Protein AF-A0AAQ3VI31-F1 (afdb_monomer)

Mean predicted aligned error: 3.66 Å

pLDDT: mean 90.9, std 8.27, range [51.25, 98.06]

Nearest PDB structures (foldseek):
  6e0l-assembly1_A  TM=9.334E-01  e=2.983E-07  Rhodothermus marinus SG0.5JP17-172
  7x4q-assembly2_B  TM=8.753E-01  e=5.182E-04  Legionella pneumophila
  7x4t-assembly2_B  TM=8.649E-01  e=5.455E-04  Legionella pneumophila
  6e0n-assembly1_A  TM=7.975E-01  e=2.942E-04  Elizabethkingia meningoseptica ATCC 13253 = NBRC 12535
  7x4p-assembly1_A  TM=8.378E-01  e=2.688E-03  Enterococcus faecalis

Structure (mmCIF, N/CA/C/O backbone):
data_AF-A0AAQ3VI31-F1
#
_entry.id   AF-A0AAQ3VI31-F1
#
loop_
_atom_site.group_PDB
_atom_site.id
_atom_site.type_symbol
_atom_site.label_atom_id
_atom_site.label_alt_id
_atom_site.label_comp_id
_atom_site.label_asym_id
_atom_site.label_entity_id
_atom_site.label_seq_id
_atom_site.pdbx_PDB_ins_code
_atom_site.Cartn_x
_atom_site.Cartn_y
_atom_site.Cartn_z
_atom_site.occupancy
_atom_site.B_iso_or_equiv
_atom_site.auth_seq_id
_atom_site.auth_comp_id
_atom_site.auth_asym_id
_atom_site.auth_atom_id
_atom_site.pdbx_PDB_model_num
ATOM 1 N N . MET A 1 1 ? 9.299 8.873 -5.532 1.00 85.38 1 MET A N 1
ATOM 2 C CA . MET A 1 1 ? 8.118 8.386 -6.288 1.00 85.38 1 MET A CA 1
ATOM 3 C C . MET A 1 1 ? 8.397 8.137 -7.777 1.00 85.38 1 MET A C 1
ATOM 5 O O . MET A 1 1 ? 8.296 6.993 -8.199 1.00 85.38 1 MET A O 1
ATOM 9 N N . THR A 1 2 ? 8.785 9.143 -8.576 1.00 90.62 2 THR A N 1
ATOM 10 C CA . THR A 1 2 ? 8.951 9.016 -10.047 1.00 90.62 2 THR A CA 1
ATOM 11 C C . THR A 1 2 ? 9.927 7.921 -10.485 1.00 90.62 2 THR A C 1
ATOM 13 O O . THR A 1 2 ? 9.559 7.080 -11.297 1.00 90.62 2 THR A O 1
ATOM 16 N N . ARG A 1 3 ? 11.126 7.861 -9.888 1.00 92.31 3 ARG A N 1
ATOM 17 C CA . ARG A 1 3 ? 12.143 6.850 -10.229 1.00 92.31 3 ARG A CA 1
ATOM 18 C C . ARG A 1 3 ? 11.641 5.414 -10.040 1.00 92.31 3 ARG A C 1
ATOM 20 O O . ARG A 1 3 ? 11.790 4.587 -10.930 1.00 92.31 3 ARG A O 1
ATOM 27 N N . LYS A 1 4 ? 11.014 5.114 -8.896 1.00 93.00 4 LYS A N 1
ATOM 28 C CA . LYS A 1 4 ? 10.473 3.770 -8.632 1.00 93.00 4 LYS A CA 1
ATOM 29 C C . LYS A 1 4 ? 9.279 3.452 -9.528 1.00 93.00 4 LYS A C 1
ATOM 31 O O . LYS A 1 4 ? 9.144 2.329 -9.989 1.00 93.00 4 LYS A O 1
ATOM 36 N N . HIS A 1 5 ? 8.446 4.443 -9.830 1.00 95.88 5 HIS A N 1
ATOM 37 C CA . HIS A 1 5 ? 7.361 4.262 -10.784 1.00 95.88 5 HIS A CA 1
ATOM 38 C C . HIS A 1 5 ? 7.879 3.843 -12.168 1.00 95.88 5 HIS A C 1
ATOM 40 O O . HIS A 1 5 ? 7.377 2.866 -12.703 1.00 95.88 5 HIS A O 1
ATOM 46 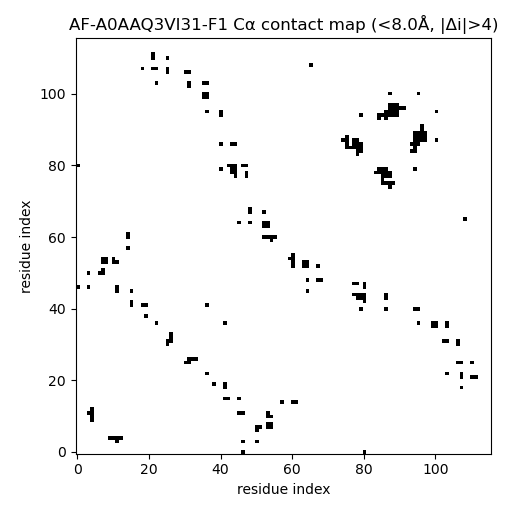N N . GLN A 1 6 ? 8.936 4.475 -12.681 1.00 95.88 6 GLN A N 1
ATOM 47 C CA . GLN A 1 6 ? 9.587 4.046 -13.927 1.00 95.88 6 GLN A CA 1
ATOM 48 C C . GLN A 1 6 ? 10.189 2.638 -13.809 1.00 95.88 6 GLN A C 1
ATOM 50 O O . GLN A 1 6 ? 9.969 1.802 -14.677 1.00 95.88 6 GLN A O 1
ATOM 55 N N . ALA A 1 7 ? 10.887 2.345 -12.706 1.00 96.06 7 ALA A N 1
ATOM 56 C CA . ALA A 1 7 ? 11.489 1.028 -12.476 1.00 96.06 7 ALA A CA 1
ATOM 57 C C . ALA A 1 7 ? 10.452 -0.107 -12.407 1.00 96.06 7 ALA A C 1
ATOM 59 O O . ALA A 1 7 ? 10.737 -1.229 -12.799 1.00 96.06 7 ALA A O 1
ATOM 60 N N . THR A 1 8 ? 9.241 0.196 -11.938 1.00 96.00 8 THR A N 1
ATOM 61 C CA . THR A 1 8 ? 8.105 -0.739 -11.898 1.00 96.00 8 THR A CA 1
ATOM 62 C C . THR A 1 8 ? 7.320 -0.767 -13.204 1.00 96.00 8 THR A C 1
ATOM 64 O O . THR A 1 8 ? 6.149 -1.102 -13.149 1.00 96.00 8 THR A O 1
ATOM 67 N N . ALA A 1 9 ? 7.888 -0.354 -14.346 1.00 96.50 9 ALA A N 1
ATOM 68 C CA . ALA A 1 9 ? 7.175 -0.239 -15.627 1.00 96.50 9 ALA A CA 1
ATOM 69 C C . ALA A 1 9 ? 5.812 0.472 -15.488 1.00 96.50 9 ALA A C 1
ATOM 71 O O . ALA A 1 9 ? 4.798 0.044 -16.027 1.00 96.50 9 ALA A O 1
ATOM 72 N N . GLU A 1 10 ? 5.796 1.533 -14.680 1.00 97.06 10 GLU A N 1
ATOM 73 C CA . GLU A 1 10 ? 4.639 2.380 -14.386 1.00 97.06 10 GLU A CA 1
ATOM 74 C C . GLU A 1 10 ? 3.502 1.725 -13.573 1.00 97.06 10 GLU A C 1
ATOM 76 O O . GLU A 1 10 ? 2.457 2.334 -13.348 1.00 97.06 10 GLU A O 1
ATOM 81 N N . TRP A 1 11 ? 3.717 0.552 -12.977 1.00 98.06 11 TRP A N 1
ATOM 82 C CA . TRP A 1 11 ? 2.695 -0.139 -12.177 1.00 98.06 11 TRP A CA 1
ATOM 83 C C . TRP A 1 11 ? 2.486 0.443 -10.765 1.00 98.06 11 TRP A C 1
ATOM 85 O O . TRP A 1 11 ? 1.403 0.297 -10.188 1.00 98.06 11 TRP A O 1
ATOM 95 N N . LEU A 1 12 ? 3.471 1.156 -10.195 1.00 96.69 12 LEU A N 1
ATOM 96 C CA . LEU A 1 12 ? 3.379 1.665 -8.814 1.00 96.69 12 LEU A CA 1
ATOM 97 C C . LEU A 1 12 ? 2.202 2.632 -8.578 1.00 96.69 12 LEU A C 1
ATOM 99 O O . LEU A 1 12 ? 1.442 2.453 -7.629 1.00 96.69 12 LEU A O 1
ATOM 103 N N . LYS A 1 13 ? 2.032 3.676 -9.404 1.00 96.50 13 LYS A N 1
ATOM 104 C CA . LYS A 1 13 ? 0.978 4.689 -9.178 1.00 96.50 13 LYS A CA 1
ATOM 105 C C . LYS A 1 13 ? -0.441 4.118 -9.338 1.00 96.50 13 LYS A C 1
ATOM 107 O O . LYS A 1 13 ? -1.269 4.416 -8.474 1.00 96.50 13 LYS A O 1
ATOM 112 N N . PRO A 1 14 ? -0.749 3.302 -10.367 1.00 97.81 14 PRO A N 1
ATOM 113 C CA . PRO A 1 14 ? -2.026 2.596 -10.439 1.00 97.81 14 PRO A CA 1
ATOM 114 C C . PRO A 1 14 ? -2.284 1.718 -9.211 1.00 97.81 14 PRO A C 1
ATOM 116 O O . PRO A 1 14 ? -3.366 1.775 -8.633 1.00 97.81 14 PRO A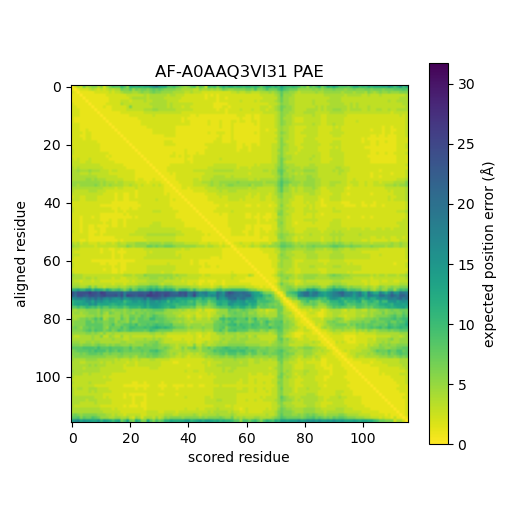 O 1
ATOM 119 N N . THR A 1 15 ? -1.270 0.994 -8.734 1.00 97.44 15 THR A N 1
ATOM 120 C CA . THR A 1 15 ? -1.388 0.163 -7.524 1.00 97.44 15 THR A CA 1
ATOM 121 C C . THR A 1 15 ? -1.708 1.015 -6.294 1.00 97.44 15 THR A C 1
ATOM 123 O O . THR A 1 15 ? -2.678 0.752 -5.587 1.00 97.44 15 THR A O 1
ATOM 126 N N . VAL A 1 16 ? -0.997 2.128 -6.091 1.00 97.00 16 VAL A N 1
ATOM 127 C CA . VAL A 1 16 ? -1.312 3.115 -5.040 1.00 97.00 16 VAL A CA 1
ATOM 128 C C . VAL A 1 16 ? -2.754 3.614 -5.146 1.00 97.00 16 VAL A C 1
ATOM 130 O O . VAL A 1 16 ? -3.430 3.786 -4.129 1.00 97.00 16 VAL A O 1
ATOM 133 N N . ARG A 1 17 ? -3.252 3.853 -6.365 1.00 97.88 17 ARG A N 1
ATOM 134 C CA . ARG A 1 17 ? -4.634 4.291 -6.588 1.00 97.88 17 ARG A CA 1
ATOM 135 C C . ARG A 1 17 ? -5.639 3.230 -6.135 1.00 97.88 17 ARG A C 1
ATOM 137 O O . ARG A 1 17 ? -6.617 3.599 -5.488 1.00 97.88 17 ARG A O 1
ATOM 144 N N . ILE A 1 18 ? -5.376 1.949 -6.395 1.00 97.31 18 ILE A N 1
ATOM 145 C CA . ILE A 1 18 ? -6.216 0.830 -5.938 1.00 97.31 18 ILE A CA 1
ATOM 146 C C . ILE A 1 18 ? -6.271 0.792 -4.403 1.00 97.31 18 ILE A C 1
ATOM 148 O O . ILE A 1 18 ? -7.361 0.801 -3.833 1.00 97.31 18 ILE A O 1
ATOM 152 N N . PHE A 1 19 ? -5.127 0.878 -3.717 1.00 97.00 19 PHE A N 1
ATOM 153 C CA . PHE A 1 19 ? -5.081 0.901 -2.246 1.00 97.00 19 PHE A CA 1
ATOM 154 C C . PHE A 1 19 ? -5.788 2.122 -1.644 1.00 97.00 19 PHE A C 1
ATOM 156 O O . PHE A 1 19 ? -6.514 2.005 -0.657 1.00 97.00 19 PHE A O 1
ATOM 163 N N . LYS A 1 20 ? -5.658 3.302 -2.262 1.00 97.25 20 LYS A N 1
ATOM 164 C CA . LYS A 1 20 ? -6.412 4.496 -1.845 1.00 97.25 20 LYS A CA 1
ATOM 165 C C . LYS A 1 20 ? -7.921 4.330 -2.046 1.00 97.25 20 LYS A C 1
ATOM 167 O O . LYS A 1 20 ? -8.691 4.813 -1.219 1.00 97.25 20 LYS A O 1
ATOM 172 N N . ASN A 1 21 ? -8.348 3.653 -3.108 1.00 97.75 21 ASN A N 1
ATOM 173 C CA . ASN A 1 21 ? -9.762 3.374 -3.345 1.00 97.75 21 ASN A CA 1
ATOM 174 C C . ASN A 1 21 ? -10.313 2.366 -2.326 1.00 97.75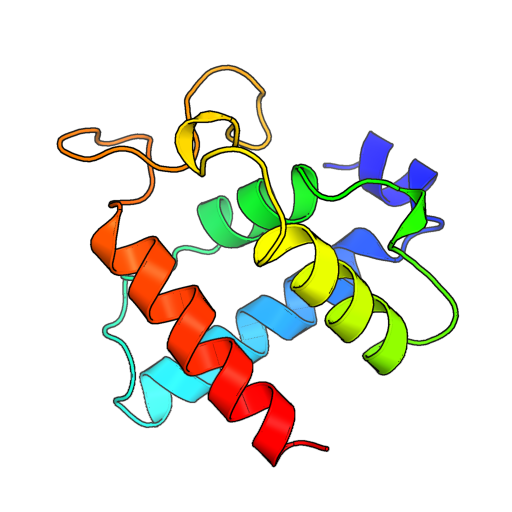 21 ASN A C 1
ATOM 176 O O . ASN A 1 21 ? -11.398 2.596 -1.793 1.00 97.75 21 ASN A O 1
ATOM 180 N N . MET A 1 22 ? -9.548 1.322 -1.982 1.00 96.75 22 MET A N 1
ATOM 181 C CA . MET A 1 22 ? -9.877 0.405 -0.881 1.00 96.75 22 MET A CA 1
ATOM 182 C C . MET A 1 22 ? -10.028 1.162 0.441 1.00 96.75 22 MET A C 1
ATOM 184 O O . MET A 1 22 ? -11.049 1.049 1.112 1.00 96.75 22 MET A O 1
ATOM 188 N N . ARG A 1 23 ? -9.069 2.033 0.772 1.00 97.62 23 ARG A N 1
ATOM 189 C CA . ARG A 1 23 ? -9.144 2.906 1.951 1.00 97.62 23 ARG A CA 1
ATOM 190 C C . ARG A 1 23 ? -10.421 3.749 1.981 1.00 97.62 23 ARG A C 1
ATOM 192 O O . ARG A 1 23 ? -11.095 3.807 3.002 1.00 97.62 23 ARG A O 1
ATOM 199 N N . ASN A 1 24 ? -10.760 4.409 0.873 1.00 98.00 24 ASN A N 1
ATOM 200 C CA . ASN A 1 24 ? -11.965 5.241 0.788 1.00 98.00 24 ASN A CA 1
ATOM 201 C C . ASN A 1 24 ? -13.242 4.410 0.963 1.00 98.00 24 ASN A C 1
ATOM 203 O O . ASN A 1 24 ? -14.174 4.850 1.635 1.00 98.00 24 ASN A O 1
ATOM 207 N N . ARG A 1 25 ? -13.269 3.202 0.388 1.00 97.81 25 ARG A N 1
ATOM 208 C CA . ARG A 1 25 ? -14.358 2.2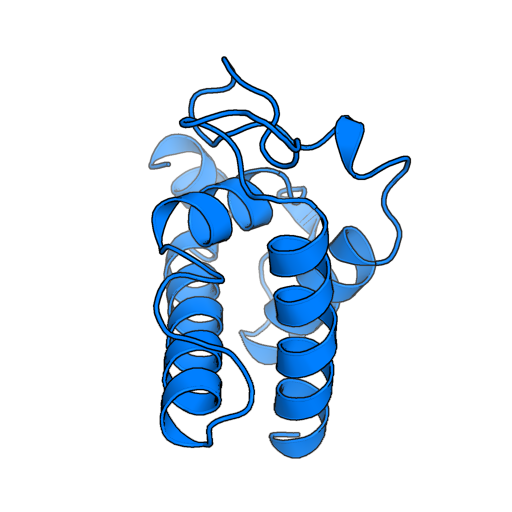44 0.572 1.00 97.81 25 ARG A CA 1
ATOM 209 C C . ARG A 1 25 ? -14.528 1.869 2.045 1.00 97.81 25 ARG A C 1
ATOM 211 O O . ARG A 1 25 ? -15.639 1.946 2.549 1.00 97.81 25 ARG A O 1
ATOM 218 N N . LEU A 1 26 ? -13.443 1.517 2.732 1.00 97.69 26 LEU A N 1
ATOM 219 C CA . LEU A 1 26 ? -13.477 1.136 4.147 1.00 97.69 26 LEU A CA 1
ATOM 220 C C . LEU A 1 26 ? -13.933 2.278 5.059 1.00 97.69 26 LEU A C 1
ATOM 222 O O . LEU A 1 26 ? -14.688 2.033 5.995 1.00 97.69 26 LEU A O 1
ATOM 226 N N . ILE A 1 27 ? -13.513 3.517 4.779 1.00 97.88 27 ILE A N 1
ATOM 227 C CA . ILE A 1 27 ? -13.985 4.697 5.522 1.00 97.88 27 ILE A CA 1
ATOM 228 C C . ILE A 1 27 ? -15.494 4.869 5.348 1.00 97.88 27 ILE A C 1
ATOM 230 O O . ILE A 1 27 ? -16.208 5.052 6.329 1.00 97.88 27 ILE A O 1
ATOM 234 N N . ARG A 1 28 ? -15.987 4.795 4.107 1.00 97.81 28 ARG A N 1
ATOM 235 C CA . ARG A 1 28 ? -17.420 4.925 3.810 1.00 97.81 28 ARG A CA 1
ATOM 236 C C . ARG A 1 28 ? -18.245 3.837 4.496 1.00 97.81 28 ARG A C 1
ATOM 238 O O . ARG A 1 28 ? -19.323 4.120 5.000 1.00 97.81 28 ARG A O 1
ATOM 245 N N . ASP A 1 29 ? -17.726 2.616 4.523 1.00 97.19 29 ASP A N 1
ATOM 246 C CA . ASP A 1 29 ? -18.379 1.463 5.143 1.00 97.19 29 ASP A CA 1
ATOM 247 C C . ASP A 1 29 ? -18.175 1.419 6.678 1.00 97.19 29 ASP A C 1
ATOM 249 O O . ASP A 1 29 ? -18.566 0.450 7.328 1.00 97.19 29 ASP A O 1
ATOM 253 N N . GLY A 1 30 ? -17.541 2.441 7.272 1.00 96.75 30 GLY A N 1
ATOM 254 C CA . GLY A 1 30 ? -17.328 2.560 8.718 1.00 96.75 30 GLY A CA 1
ATOM 255 C C . GLY A 1 30 ? -16.331 1.558 9.310 1.00 96.75 30 GLY A C 1
ATOM 256 O O . GLY A 1 30 ? -16.298 1.383 10.525 1.00 96.75 30 GLY A O 1
ATOM 257 N N . LYS A 1 31 ? -15.525 0.889 8.476 1.00 97.06 31 LYS A N 1
ATOM 258 C CA . LYS A 1 31 ? -14.556 -0.138 8.899 1.00 97.06 31 LYS A CA 1
ATOM 259 C C . LYS A 1 31 ? -13.283 0.446 9.497 1.00 97.06 31 LYS A C 1
ATOM 261 O O . LYS A 1 31 ? -12.712 -0.142 10.405 1.00 97.06 31 LYS A O 1
ATOM 266 N N . ILE A 1 32 ? -12.863 1.618 9.021 1.00 96.06 32 ILE A N 1
ATOM 267 C CA . ILE A 1 32 ? -11.752 2.390 9.594 1.00 96.06 32 ILE A CA 1
ATOM 268 C C . ILE A 1 32 ? -12.139 3.868 9.679 1.00 96.06 32 ILE A C 1
ATOM 270 O O . ILE A 1 32 ? -12.919 4.365 8.864 1.00 96.06 32 ILE A O 1
ATOM 274 N N . LYS A 1 33 ? -11.574 4.600 10.644 1.00 95.44 33 LYS A N 1
ATOM 275 C CA . LYS A 1 33 ? -11.819 6.043 10.777 1.00 95.44 33 LYS A CA 1
ATOM 276 C C . LYS A 1 33 ? -11.088 6.833 9.690 1.00 95.44 33 LYS A C 1
ATOM 278 O O . LYS A 1 33 ? -10.002 6.461 9.234 1.00 95.44 33 LYS A O 1
ATOM 283 N N . SER A 1 34 ? -11.656 7.979 9.317 1.00 91.81 34 SER A N 1
ATOM 284 C CA . SER A 1 34 ? -10.928 8.964 8.516 1.00 91.81 34 SER A CA 1
ATOM 285 C C . SER A 1 34 ? -9.649 9.381 9.250 1.00 91.81 34 SER A C 1
ATOM 287 O O . SER A 1 34 ? -9.670 9.600 10.458 1.00 91.81 34 SER A O 1
ATOM 289 N N . GLY A 1 35 ? -8.530 9.440 8.529 1.00 91.69 35 GLY A N 1
ATOM 290 C CA . GLY A 1 35 ? -7.216 9.751 9.100 1.00 91.69 35 GLY A CA 1
ATOM 291 C C . GLY A 1 35 ? -6.403 8.545 9.580 1.00 91.69 35 GLY A C 1
ATOM 292 O O . GLY A 1 35 ? -5.214 8.716 9.811 1.00 91.69 35 GLY A O 1
ATOM 293 N N . VAL A 1 36 ? -6.975 7.332 9.648 1.00 93.06 36 VAL A N 1
ATOM 294 C CA . VAL A 1 36 ? -6.219 6.113 10.016 1.00 93.06 36 VAL A CA 1
ATOM 295 C C . VAL A 1 36 ? -5.141 5.781 8.991 1.00 93.06 36 VAL A C 1
ATOM 297 O O . VAL A 1 36 ? -4.042 5.410 9.372 1.00 93.06 36 VAL A O 1
ATOM 300 N N . ALA A 1 37 ? -5.435 5.948 7.699 1.00 94.25 37 ALA A N 1
ATOM 301 C CA . ALA A 1 37 ? -4.518 5.634 6.603 1.00 94.25 37 ALA A CA 1
ATOM 302 C C . ALA A 1 37 ? -4.385 6.814 5.615 1.00 94.25 37 ALA A C 1
ATOM 304 O O . ALA A 1 37 ? -4.986 6.805 4.530 1.00 94.25 37 ALA A O 1
ATOM 305 N N . PRO A 1 38 ? -3.641 7.875 5.983 1.00 94.00 38 PRO A N 1
ATOM 306 C CA . PRO A 1 38 ? -3.306 8.978 5.092 1.00 94.00 38 PRO A CA 1
ATOM 307 C C . PRO A 1 38 ? -2.645 8.506 3.792 1.00 94.00 38 PRO A C 1
ATOM 309 O O . PRO A 1 38 ? -1.854 7.564 3.771 1.00 94.00 38 PRO A O 1
ATOM 312 N N . SER A 1 39 ? -2.916 9.221 2.695 1.00 94.25 39 SER A N 1
ATOM 313 C CA . SER A 1 39 ? -2.365 8.913 1.364 1.00 94.25 39 SER A CA 1
ATOM 314 C C . SER A 1 39 ? -0.841 8.771 1.356 1.00 94.25 39 SER A C 1
ATOM 316 O O . SER A 1 39 ? -0.325 7.893 0.672 1.00 94.25 39 SER A O 1
ATOM 318 N N . TYR A 1 40 ? -0.146 9.622 2.116 1.00 92.38 40 TYR A N 1
ATOM 319 C CA . TYR A 1 40 ? 1.311 9.624 2.215 1.00 92.38 40 TYR A CA 1
ATOM 320 C C . TYR A 1 40 ? 1.858 8.300 2.762 1.00 92.38 40 TYR A C 1
ATOM 322 O O . TYR A 1 40 ? 2.823 7.767 2.218 1.00 92.38 40 TYR A O 1
ATOM 330 N N . PHE A 1 41 ? 1.215 7.721 3.780 1.00 93.19 41 PHE A N 1
ATOM 331 C CA . PHE A 1 41 ? 1.683 6.462 4.353 1.00 93.19 41 PHE A CA 1
ATOM 332 C C . PHE A 1 41 ? 1.374 5.260 3.461 1.00 93.19 41 PHE A C 1
ATOM 334 O O . PHE A 1 41 ? 2.219 4.383 3.330 1.00 93.19 41 PHE A O 1
ATOM 341 N N . ILE A 1 42 ? 0.235 5.256 2.758 1.00 94.88 42 ILE A N 1
ATOM 342 C CA . ILE A 1 42 ? -0.067 4.229 1.743 1.00 94.88 42 ILE A CA 1
ATOM 343 C C . ILE A 1 42 ? 0.976 4.260 0.616 1.00 94.88 42 ILE A C 1
ATOM 345 O O . ILE A 1 42 ? 1.442 3.217 0.158 1.00 94.88 42 ILE A O 1
ATOM 349 N N . GLU A 1 43 ? 1.357 5.458 0.166 1.00 93.88 43 GLU A N 1
ATOM 350 C CA . GLU A 1 43 ? 2.426 5.629 -0.821 1.00 93.88 43 GLU A CA 1
ATOM 351 C C . GLU A 1 43 ? 3.772 5.138 -0.295 1.00 93.88 43 GLU A C 1
ATOM 353 O O . GLU A 1 43 ? 4.446 4.391 -0.999 1.00 93.88 43 GLU A O 1
ATOM 358 N N . GLY A 1 44 ? 4.147 5.519 0.930 1.00 92.31 44 GLY A N 1
ATOM 359 C CA . GLY A 1 44 ? 5.361 5.041 1.589 1.00 92.31 44 GLY A CA 1
ATOM 360 C C . GLY A 1 44 ? 5.394 3.520 1.690 1.00 92.31 44 GLY A C 1
ATOM 361 O O . GLY A 1 44 ? 6.359 2.902 1.256 1.00 92.31 44 GLY A O 1
ATOM 362 N N . MET A 1 45 ? 4.309 2.906 2.155 1.00 93.44 45 MET A N 1
ATOM 363 C CA . MET A 1 45 ? 4.168 1.457 2.288 1.00 93.44 45 MET A CA 1
ATOM 364 C C . MET A 1 45 ? 4.451 0.739 0.962 1.00 93.44 45 MET A C 1
ATOM 366 O O . MET A 1 45 ? 5.355 -0.091 0.882 1.00 93.44 45 MET A O 1
ATOM 370 N N . LEU A 1 46 ? 3.762 1.126 -0.116 1.00 94.38 46 LEU A N 1
ATOM 371 C CA . LEU A 1 46 ? 3.968 0.527 -1.441 1.00 94.38 46 LEU A CA 1
ATOM 372 C C . LEU A 1 46 ? 5.322 0.900 -2.060 1.00 94.38 46 LEU A C 1
ATOM 374 O O . LEU A 1 46 ? 5.864 0.155 -2.874 1.00 94.38 46 LEU A O 1
ATOM 378 N N . TYR A 1 47 ? 5.910 2.028 -1.659 1.00 94.19 47 TYR A N 1
ATOM 379 C CA . TYR A 1 47 ? 7.265 2.397 -2.051 1.00 94.19 47 TYR A CA 1
ATOM 380 C C . TYR A 1 47 ? 8.333 1.500 -1.413 1.00 94.19 47 TYR A C 1
ATOM 382 O O . TYR A 1 47 ? 9.449 1.485 -1.921 1.00 94.19 47 TYR A O 1
ATOM 390 N N . ASN A 1 48 ? 8.037 0.721 -0.369 1.00 92.81 48 ASN A N 1
ATOM 391 C CA . ASN A 1 48 ? 8.990 -0.253 0.182 1.00 92.81 48 ASN A CA 1
ATOM 392 C C . ASN A 1 48 ? 8.968 -1.594 -0.574 1.00 92.81 48 ASN A C 1
ATOM 394 O O . ASN A 1 48 ? 10.009 -2.234 -0.686 1.00 92.81 48 ASN A O 1
ATOM 398 N N . VAL A 1 49 ? 7.842 -1.968 -1.192 1.00 93.56 49 VAL A N 1
ATOM 399 C CA . VAL A 1 49 ? 7.682 -3.246 -1.913 1.00 93.56 49 VAL A CA 1
ATOM 400 C C . VAL A 1 49 ? 8.710 -3.382 -3.058 1.00 93.56 49 VAL A C 1
ATOM 402 O O . VAL A 1 49 ? 8.872 -2.430 -3.829 1.00 93.56 49 VAL A O 1
ATOM 405 N N . PRO A 1 50 ? 9.419 -4.515 -3.217 1.00 94.25 50 PRO A N 1
ATOM 406 C CA . PRO A 1 50 ? 10.383 -4.735 -4.293 1.00 94.25 50 PRO A CA 1
ATOM 407 C C . PRO A 1 50 ? 9.781 -4.551 -5.685 1.00 94.25 50 PRO A C 1
ATOM 409 O O . PRO A 1 50 ? 8.610 -4.826 -5.922 1.00 94.25 50 PRO A O 1
ATOM 412 N N . V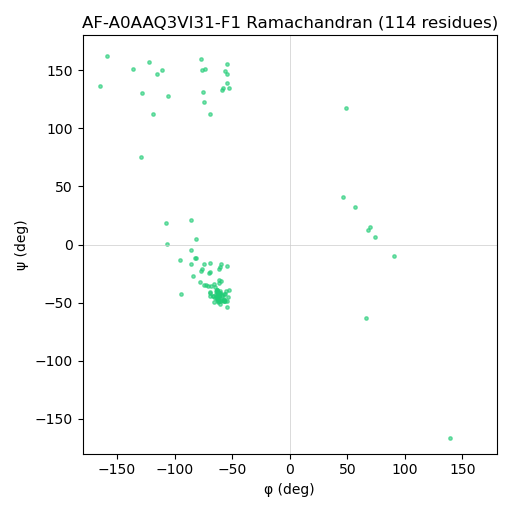AL A 1 51 ? 10.604 -4.105 -6.637 1.00 96.25 51 VAL A N 1
ATOM 413 C CA . VAL A 1 51 ? 10.170 -3.867 -8.025 1.00 96.25 51 VAL A CA 1
ATOM 414 C C . VAL A 1 51 ? 9.635 -5.146 -8.689 1.00 96.25 51 VAL A C 1
ATOM 416 O O . VAL A 1 51 ? 8.710 -5.059 -9.490 1.00 96.25 51 VAL A O 1
ATOM 419 N N . SER A 1 52 ? 10.160 -6.318 -8.311 1.00 95.88 52 SER A N 1
ATOM 420 C CA . SER A 1 52 ? 9.742 -7.643 -8.803 1.00 95.88 52 SER A CA 1
ATOM 421 C C . SER A 1 52 ? 8.277 -7.992 -8.527 1.00 95.88 52 SER A C 1
ATOM 423 O O . SER A 1 52 ? 7.717 -8.862 -9.195 1.00 95.88 52 SER A O 1
ATOM 425 N N . GLU A 1 53 ? 7.645 -7.310 -7.569 1.00 96.81 53 GLU A N 1
ATOM 426 C CA . GLU A 1 53 ? 6.258 -7.572 -7.179 1.00 96.81 53 GLU A CA 1
ATOM 427 C C . GLU A 1 53 ? 5.232 -6.827 -8.043 1.00 96.81 53 GLU A C 1
ATOM 429 O O . GLU A 1 53 ? 4.029 -7.034 -7.893 1.00 96.81 53 GLU A O 1
ATOM 434 N N . PHE A 1 54 ? 5.686 -5.973 -8.966 1.00 97.56 54 PHE A N 1
ATOM 435 C CA . PHE A 1 54 ? 4.823 -5.149 -9.810 1.00 97.56 54 PHE A CA 1
ATOM 436 C C . PHE A 1 54 ? 4.768 -5.666 -11.254 1.00 97.56 54 PHE A C 1
ATOM 438 O O . PHE A 1 54 ? 5.805 -5.837 -11.893 1.00 97.56 54 PHE A O 1
ATOM 445 N N . GLY A 1 55 ? 3.559 -5.868 -11.793 1.00 95.88 55 GLY A N 1
ATOM 446 C CA . GLY A 1 55 ? 3.335 -6.263 -13.188 1.00 95.88 55 GLY A CA 1
ATOM 447 C C . GLY A 1 55 ? 2.241 -7.319 -13.392 1.00 95.88 55 GLY A C 1
ATOM 448 O O . GLY A 1 55 ? 1.467 -7.627 -12.487 1.00 95.88 55 GLY A O 1
ATOM 449 N N . VAL A 1 56 ? 2.207 -7.902 -14.599 1.00 94.94 56 VAL A N 1
ATOM 450 C CA . VAL A 1 56 ? 1.277 -8.961 -15.065 1.00 94.94 56 VAL A CA 1
ATOM 451 C C . VAL A 1 56 ? -0.184 -8.509 -15.168 1.00 94.94 56 VAL A C 1
ATOM 453 O O . VAL A 1 56 ? -0.755 -8.494 -16.254 1.00 94.94 56 VAL A O 1
ATOM 456 N N . SER A 1 57 ? -0.801 -8.142 -14.052 1.00 96.94 57 SER A N 1
ATOM 457 C CA . SER A 1 57 ? -2.149 -7.579 -13.979 1.00 96.94 57 SER A CA 1
ATOM 458 C C . SER A 1 57 ? -2.317 -6.817 -12.667 1.00 96.94 57 SER A C 1
ATOM 460 O O . SER A 1 57 ? -1.569 -7.036 -11.712 1.00 96.94 57 SER A O 1
ATOM 462 N N . TYR A 1 58 ? -3.324 -5.942 -12.577 1.00 95.75 58 TYR A N 1
ATOM 463 C CA . TYR A 1 58 ? -3.592 -5.218 -11.330 1.00 95.75 58 TYR A CA 1
ATOM 464 C C . TYR A 1 58 ? -3.914 -6.159 -10.170 1.00 95.75 58 TYR A C 1
ATOM 466 O O . TYR A 1 58 ? -3.395 -5.964 -9.075 1.00 95.75 58 TYR A O 1
ATOM 474 N N . ALA A 1 59 ? -4.717 -7.198 -10.413 1.00 94.88 59 ALA A N 1
ATOM 475 C CA . ALA A 1 59 ? -5.047 -8.171 -9.381 1.00 94.88 59 ALA A CA 1
ATOM 476 C C . ALA A 1 59 ? -3.800 -8.928 -8.899 1.00 94.88 59 ALA A C 1
ATOM 478 O O . ALA A 1 59 ? -3.568 -9.020 -7.696 1.00 94.88 59 ALA A O 1
ATOM 479 N N . ASN A 1 60 ? -2.949 -9.380 -9.830 1.00 96.06 60 ASN A N 1
ATOM 480 C CA . ASN A 1 60 ? -1.704 -10.063 -9.484 1.00 96.06 60 ASN A CA 1
ATOM 481 C C . ASN A 1 60 ? -0.728 -9.150 -8.730 1.00 96.06 60 ASN A C 1
ATOM 483 O O . ASN A 1 60 ? -0.141 -9.573 -7.740 1.00 96.06 60 ASN A O 1
ATOM 487 N N . THR A 1 61 ? -0.585 -7.894 -9.161 1.00 96.94 61 THR A N 1
ATOM 488 C CA . THR A 1 61 ? 0.274 -6.914 -8.483 1.00 96.94 61 THR A CA 1
ATOM 489 C C . THR A 1 61 ? -0.195 -6.664 -7.051 1.00 96.94 61 THR A C 1
ATOM 491 O O . THR A 1 61 ? 0.623 -6.637 -6.135 1.00 96.94 61 THR A O 1
ATOM 494 N N . VAL A 1 62 ? -1.506 -6.509 -6.831 1.00 95.19 62 VAL A N 1
ATOM 495 C CA . VAL A 1 62 ? -2.062 -6.327 -5.481 1.00 95.19 62 VAL A CA 1
ATOM 496 C C . VAL A 1 62 ? -1.790 -7.559 -4.613 1.00 95.19 62 VAL A C 1
ATOM 498 O O . VAL A 1 62 ? -1.343 -7.401 -3.480 1.00 95.19 62 VAL A O 1
ATOM 501 N N . ASP A 1 63 ? -1.976 -8.771 -5.145 1.00 94.06 63 ASP A N 1
ATOM 502 C CA . ASP A 1 63 ? -1.698 -10.018 -4.419 1.00 94.06 63 ASP A CA 1
ATOM 503 C C . ASP A 1 63 ? -0.229 -10.162 -4.020 1.00 94.06 63 ASP A C 1
ATOM 505 O O . ASP A 1 63 ? 0.074 -10.516 -2.882 1.00 94.06 63 ASP A O 1
ATOM 509 N N . LYS A 1 64 ? 0.692 -9.852 -4.935 1.00 94.56 64 LYS A N 1
ATOM 510 C CA . LYS A 1 64 ? 2.134 -9.888 -4.670 1.00 94.56 64 LYS A CA 1
ATOM 511 C C . LYS A 1 64 ? 2.566 -8.834 -3.655 1.00 94.56 64 LYS A C 1
ATOM 513 O O . LYS A 1 64 ? 3.290 -9.149 -2.712 1.00 94.56 64 LYS A O 1
ATOM 518 N N . CYS A 1 65 ? 2.059 -7.605 -3.788 1.00 92.75 65 CYS A N 1
ATOM 519 C CA . CYS A 1 65 ? 2.279 -6.553 -2.796 1.00 92.75 65 CYS A CA 1
ATOM 520 C C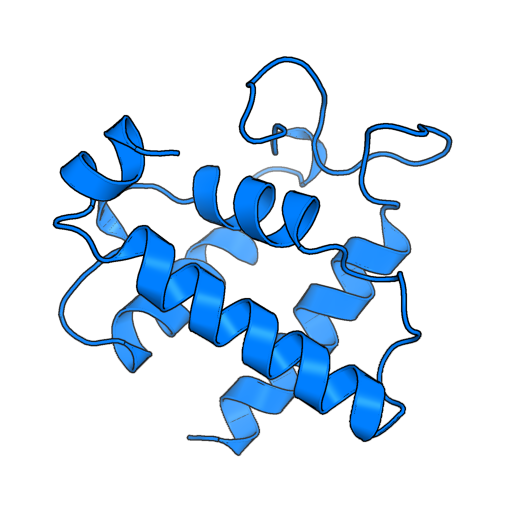 . CYS A 1 65 ? 1.800 -7.001 -1.410 1.00 92.75 65 CYS A C 1
ATOM 522 O O . CYS A 1 65 ? 2.511 -6.792 -0.432 1.00 92.75 65 CYS A O 1
ATOM 524 N N . TRP A 1 66 ? 0.639 -7.659 -1.319 1.00 87.12 66 TRP A N 1
ATOM 525 C CA . TRP A 1 66 ? 0.148 -8.225 -0.063 1.00 87.12 66 TRP A CA 1
ATOM 526 C C . TRP A 1 66 ? 1.026 -9.341 0.479 1.00 87.12 66 TRP A C 1
ATOM 528 O O . TRP A 1 66 ? 1.338 -9.332 1.667 1.00 87.12 66 TRP A O 1
ATOM 538 N N . GLY A 1 67 ? 1.438 -10.280 -0.373 1.00 87.69 67 GLY A N 1
ATOM 539 C CA . GLY A 1 67 ? 2.353 -11.351 0.012 1.00 87.69 67 GLY A CA 1
ATOM 540 C C . GLY A 1 67 ? 3.621 -10.790 0.648 1.00 87.69 67 GLY A C 1
ATOM 541 O O . GLY A 1 67 ? 4.016 -11.235 1.723 1.00 87.69 67 GLY A O 1
ATOM 542 N N . TRP A 1 68 ? 4.195 -9.746 0.048 1.00 89.69 68 TRP 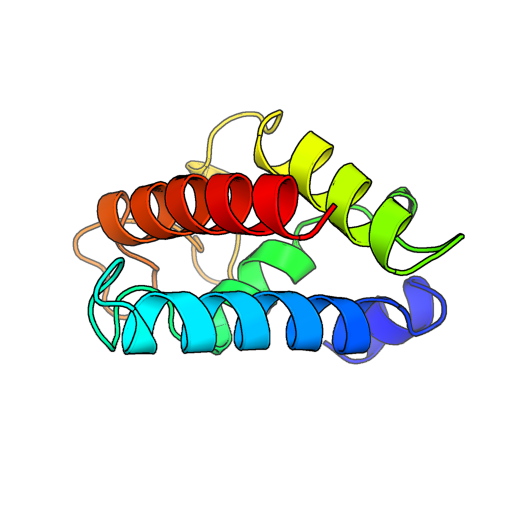A N 1
ATOM 543 C CA . TRP A 1 68 ? 5.371 -9.071 0.586 1.00 89.69 68 TRP A CA 1
ATOM 544 C C . TRP A 1 68 ? 5.088 -8.291 1.879 1.00 89.69 68 TRP A C 1
ATOM 546 O O . TRP A 1 68 ? 5.855 -8.408 2.827 1.00 89.69 68 TRP A O 1
ATOM 556 N N . LEU A 1 69 ? 3.984 -7.535 1.946 1.00 86.00 69 LEU A N 1
ATOM 557 C CA . LEU A 1 69 ? 3.603 -6.724 3.118 1.00 86.00 69 LEU A CA 1
ATOM 558 C C . LEU A 1 69 ? 3.179 -7.551 4.338 1.00 86.00 69 LEU A C 1
ATOM 560 O O . LEU A 1 69 ? 3.299 -7.062 5.458 1.00 86.00 69 LEU A O 1
ATOM 564 N N . ASN A 1 70 ? 2.725 -8.790 4.136 1.00 77.69 70 ASN A N 1
ATOM 565 C CA . ASN A 1 70 ? 2.378 -9.730 5.207 1.00 77.69 70 ASN A CA 1
ATOM 566 C C . ASN A 1 70 ? 3.517 -10.698 5.562 1.00 77.69 70 ASN A C 1
ATOM 568 O O . ASN A 1 70 ? 3.452 -11.351 6.600 1.00 77.69 70 ASN A O 1
ATOM 572 N N . SER A 1 71 ? 4.556 -10.774 4.726 1.00 76.12 71 SER A N 1
ATOM 573 C CA . SER A 1 71 ? 5.771 -11.558 4.983 1.00 76.12 71 SER A CA 1
ATOM 574 C C . SER A 1 71 ? 7.036 -10.738 5.323 1.00 76.12 71 SER A C 1
ATOM 576 O O . SER A 1 71 ? 8.130 -11.286 5.156 1.00 76.12 71 SER A O 1
ATOM 578 N N . PRO A 1 72 ? 6.992 -9.453 5.746 1.00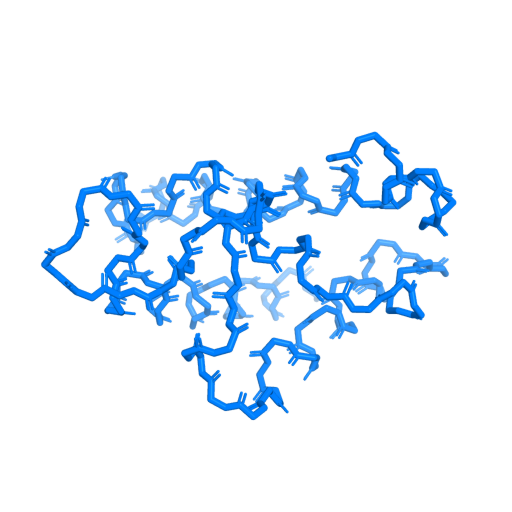 61.28 72 PRO A N 1
ATOM 579 C CA . PRO A 1 72 ? 8.213 -8.695 5.935 1.00 61.28 72 PRO A CA 1
ATOM 580 C C . PRO A 1 72 ? 8.913 -9.111 7.237 1.00 61.28 72 PRO A C 1
ATOM 582 O O . PRO A 1 72 ? 8.254 -9.456 8.223 1.00 61.28 72 PRO A O 1
ATOM 585 N N . PRO A 1 73 ? 10.250 -9.015 7.291 1.00 51.25 73 PRO A N 1
ATOM 586 C CA . PRO A 1 73 ? 10.960 -8.948 8.557 1.00 51.25 73 PRO A CA 1
ATOM 587 C C . PRO A 1 73 ? 10.649 -7.586 9.199 1.00 51.25 73 PRO A C 1
ATOM 589 O O . PRO A 1 73 ? 11.042 -6.571 8.646 1.00 51.25 73 PRO A O 1
ATOM 592 N N . ASP A 1 74 ? 9.917 -7.583 10.318 1.00 61.97 74 ASP A N 1
ATOM 593 C CA . ASP A 1 74 ? 9.612 -6.443 11.207 1.00 61.97 74 ASP A CA 1
ATOM 594 C C . ASP A 1 74 ? 9.102 -5.142 10.524 1.00 61.97 74 ASP A C 1
ATOM 596 O O . ASP A 1 74 ? 9.806 -4.461 9.782 1.00 61.97 74 ASP A O 1
ATOM 600 N N . ALA A 1 75 ? 7.872 -4.712 10.837 1.00 66.19 75 ALA A N 1
ATOM 601 C CA . ALA A 1 75 ? 7.304 -3.445 10.347 1.00 66.19 75 ALA A CA 1
ATOM 602 C C . ALA A 1 75 ? 8.187 -2.212 10.656 1.00 66.19 75 ALA A C 1
ATOM 604 O O . ALA A 1 75 ? 8.047 -1.177 9.996 1.00 66.19 75 ALA A O 1
ATOM 605 N N . SER A 1 76 ? 9.120 -2.333 11.609 1.00 67.50 76 SER A N 1
ATOM 606 C CA . SER A 1 76 ? 10.156 -1.339 11.908 1.00 67.50 76 SER A CA 1
ATOM 607 C C . SER A 1 76 ? 11.122 -1.055 10.742 1.00 67.50 76 SER A C 1
ATOM 609 O O . SER A 1 76 ? 11.721 0.021 10.705 1.00 67.50 76 SER A O 1
ATOM 611 N N . ALA A 1 77 ? 11.243 -1.963 9.767 1.00 75.88 77 ALA A N 1
ATOM 612 C CA . ALA A 1 77 ? 12.111 -1.811 8.597 1.00 75.88 77 ALA A CA 1
ATOM 613 C C . ALA A 1 77 ? 11.499 -0.944 7.481 1.00 75.88 77 ALA A C 1
ATOM 615 O O . ALA A 1 77 ? 12.192 -0.564 6.533 1.00 75.88 77 ALA A O 1
ATOM 616 N N . LEU A 1 78 ? 10.203 -0.624 7.564 1.00 85.25 78 LEU A N 1
ATOM 617 C CA . LEU A 1 78 ? 9.541 0.211 6.568 1.00 85.25 78 LEU A CA 1
ATOM 618 C C . LEU A 1 78 ? 9.946 1.672 6.751 1.00 85.25 78 LEU A C 1
ATOM 620 O O . LEU A 1 78 ? 9.833 2.231 7.840 1.00 85.25 78 LEU A O 1
ATOM 624 N N . MET A 1 79 ? 10.332 2.324 5.657 1.00 86.38 79 MET A N 1
ATOM 625 C CA . MET A 1 79 ? 10.684 3.744 5.652 1.00 86.38 79 MET A CA 1
ATOM 626 C C . MET A 1 79 ? 9.646 4.565 4.894 1.00 86.38 79 MET A C 1
ATOM 628 O O . MET A 1 79 ? 9.012 4.108 3.942 1.00 86.38 79 MET A O 1
ATOM 632 N N . CYS A 1 80 ? 9.466 5.818 5.294 1.00 84.94 80 CYS A N 1
ATOM 633 C CA . CYS A 1 80 ? 8.739 6.790 4.491 1.00 84.94 80 CYS A CA 1
ATOM 634 C C . CYS A 1 80 ? 9.332 6.877 3.072 1.00 84.94 80 CYS A C 1
ATOM 636 O O . CYS A 1 80 ? 10.517 6.621 2.869 1.00 84.94 80 CYS A O 1
ATOM 638 N N . ALA A 1 81 ? 8.547 7.307 2.078 1.00 77.38 81 ALA A N 1
ATOM 639 C CA . ALA A 1 81 ? 9.015 7.378 0.684 1.00 77.38 81 ALA A CA 1
ATOM 640 C C . ALA A 1 81 ? 10.233 8.309 0.471 1.00 77.38 81 ALA A C 1
ATOM 642 O O . ALA A 1 81 ? 10.895 8.225 -0.564 1.00 77.38 81 ALA A O 1
ATOM 643 N N . ASN A 1 82 ? 10.518 9.199 1.430 1.00 78.38 82 ASN A N 1
ATOM 644 C CA . ASN A 1 82 ? 11.709 10.051 1.456 1.00 78.38 82 ASN A CA 1
ATOM 645 C C . ASN A 1 82 ? 12.969 9.351 2.009 1.00 78.38 82 ASN A C 1
ATOM 647 O O . ASN A 1 82 ? 14.055 9.899 1.873 1.00 78.38 82 ASN A O 1
ATOM 651 N N . GLY A 1 83 ? 12.839 8.172 2.625 1.00 77.31 83 GLY A N 1
ATOM 652 C CA . GLY A 1 83 ? 13.938 7.408 3.219 1.00 77.31 83 GLY A CA 1
ATOM 653 C C . GLY A 1 83 ? 14.489 7.962 4.538 1.00 77.31 83 GLY A C 1
ATOM 654 O O . GLY A 1 83 ? 15.488 7.446 5.020 1.00 77.31 83 GLY A O 1
ATOM 655 N N . ILE A 1 84 ? 13.873 8.996 5.124 1.00 80.94 84 ILE A N 1
ATOM 656 C CA . ILE A 1 84 ? 14.413 9.697 6.306 1.00 80.94 84 ILE A CA 1
ATOM 657 C C . ILE A 1 84 ? 13.836 9.136 7.608 1.00 80.94 84 ILE A C 1
ATOM 659 O O . ILE A 1 84 ? 14.553 8.964 8.590 1.00 80.94 84 ILE A O 1
ATOM 663 N N . HIS A 1 85 ? 12.532 8.864 7.629 1.00 84.44 85 HIS A N 1
ATOM 664 C CA . HIS A 1 85 ? 11.823 8.451 8.839 1.00 84.44 85 HIS A CA 1
ATOM 665 C C . HIS A 1 85 ? 11.283 7.027 8.714 1.00 84.44 85 HIS A C 1
ATOM 667 O O . HIS A 1 85 ? 10.823 6.664 7.625 1.00 84.44 85 HIS A O 1
ATOM 673 N N . PRO A 1 86 ? 11.236 6.264 9.822 1.00 89.06 86 PRO A N 1
ATOM 674 C CA . PRO A 1 86 ? 10.438 5.049 9.893 1.00 89.06 86 PRO A CA 1
ATOM 675 C C . PRO A 1 86 ? 8.996 5.343 9.488 1.00 89.06 86 PRO A C 1
ATOM 677 O O . PRO A 1 86 ? 8.405 6.344 9.912 1.00 89.06 86 PRO A O 1
ATOM 680 N N . LEU A 1 87 ? 8.439 4.480 8.647 1.00 91.31 87 LEU A N 1
ATOM 681 C CA . LEU A 1 87 ? 7.066 4.592 8.183 1.00 91.31 87 LEU A CA 1
ATOM 682 C C . LEU A 1 87 ? 6.091 4.312 9.316 1.00 91.31 87 LEU A C 1
ATOM 684 O O . LEU A 1 87 ? 5.099 5.018 9.412 1.00 91.31 87 LEU A O 1
ATOM 688 N N . VAL A 1 88 ? 6.367 3.304 10.143 1.00 90.12 88 VAL A N 1
ATOM 689 C CA . VAL A 1 88 ? 5.453 2.814 11.177 1.00 90.12 88 VAL A CA 1
ATOM 690 C C . VAL A 1 88 ? 6.114 2.982 12.542 1.00 90.12 88 VAL A C 1
ATOM 692 O O . VAL A 1 88 ? 7.139 2.363 12.819 1.00 90.12 88 VAL A O 1
ATOM 695 N N . ARG A 1 89 ? 5.569 3.874 13.375 1.00 89.31 89 ARG A N 1
ATOM 696 C CA . ARG A 1 89 ? 6.089 4.180 14.716 1.00 89.31 89 ARG A CA 1
ATOM 697 C C . ARG A 1 89 ? 5.048 4.947 15.527 1.00 89.31 89 ARG A C 1
ATOM 699 O O . ARG A 1 89 ? 4.478 5.917 15.031 1.00 89.31 89 ARG A O 1
ATOM 706 N N . ASP A 1 90 ? 4.872 4.570 16.788 1.00 88.00 90 ASP A N 1
ATOM 707 C CA . ASP A 1 90 ? 4.033 5.325 17.721 1.00 88.00 90 ASP A CA 1
ATOM 708 C C . ASP A 1 90 ? 4.737 6.584 18.249 1.00 88.00 90 ASP A C 1
ATOM 710 O O . ASP A 1 90 ? 5.966 6.697 18.225 1.00 88.00 90 ASP A O 1
ATOM 714 N N . ASN A 1 91 ? 3.944 7.538 18.746 1.00 86.50 91 ASN A N 1
ATOM 715 C CA . ASN A 1 91 ? 4.415 8.805 19.325 1.00 86.50 91 ASN A CA 1
ATOM 716 C C . ASN A 1 91 ? 5.290 9.646 18.372 1.00 86.50 91 ASN A C 1
ATOM 718 O O . ASN A 1 91 ? 6.194 10.362 18.802 1.00 86.50 91 ASN A O 1
ATOM 722 N N . SER A 1 92 ? 5.019 9.572 17.067 1.00 87.12 92 SER A N 1
ATOM 723 C CA . SER A 1 92 ? 5.703 10.341 16.026 1.00 87.12 92 SER A CA 1
ATOM 724 C C . SER A 1 92 ? 4.685 11.049 15.136 1.00 87.12 92 SER A C 1
ATOM 726 O O . SER A 1 92 ? 3.757 10.430 14.626 1.00 87.12 92 SER A O 1
ATOM 728 N N . HIS A 1 93 ? 4.881 12.348 14.909 1.00 84.19 93 HIS A N 1
ATOM 729 C CA . HIS A 1 93 ? 4.029 13.143 14.017 1.00 84.19 93 HIS A CA 1
ATOM 730 C C . HIS A 1 93 ? 4.285 12.847 12.531 1.00 84.19 93 HIS A C 1
ATOM 732 O O . HIS A 1 93 ? 3.477 13.207 11.678 1.00 84.19 93 HIS A O 1
ATOM 738 N N . THR A 1 94 ? 5.420 12.222 12.207 1.00 87.44 94 THR A N 1
ATOM 739 C CA . THR A 1 94 ? 5.861 11.956 10.830 1.00 87.44 94 THR A CA 1
ATOM 740 C C . THR A 1 94 ? 5.724 10.490 10.425 1.00 87.44 94 THR A C 1
ATOM 742 O O . THR A 1 94 ? 6.050 10.143 9.290 1.00 87.44 94 THR A O 1
ATOM 745 N N . SER A 1 95 ? 5.227 9.640 11.326 1.00 91.75 95 SER A N 1
ATOM 746 C CA . SER A 1 95 ? 5.093 8.196 11.128 1.00 91.75 95 SER A CA 1
ATOM 747 C C . SER A 1 95 ? 3.641 7.762 11.296 1.00 91.75 95 SER A C 1
ATOM 749 O O . SER A 1 95 ? 2.833 8.426 11.940 1.00 91.75 95 SER A O 1
ATOM 751 N N . TRP A 1 96 ? 3.313 6.631 10.692 1.00 93.12 96 TRP A N 1
ATOM 752 C CA . TRP A 1 96 ? 2.041 5.954 10.827 1.00 93.12 96 TRP A CA 1
ATOM 753 C C . TRP A 1 96 ? 1.974 5.268 12.200 1.00 93.12 96 TRP A C 1
ATOM 755 O O . TRP A 1 96 ? 2.840 4.434 12.482 1.00 93.12 96 TRP A O 1
ATOM 765 N N . PRO A 1 97 ? 0.970 5.567 13.048 1.00 92.44 97 PRO A N 1
ATOM 766 C CA . PRO A 1 97 ? 0.748 4.798 14.270 1.00 92.44 97 PRO A CA 1
ATOM 767 C C . PRO A 1 97 ? 0.602 3.301 13.982 1.00 92.44 97 PRO A C 1
ATOM 769 O O . PRO A 1 97 ? -0.085 2.923 13.027 1.00 92.44 97 PRO A O 1
ATOM 772 N N . ILE A 1 98 ? 1.209 2.460 14.823 1.00 90.75 98 ILE A N 1
ATOM 773 C CA . ILE A 1 98 ? 1.304 1.007 14.611 1.00 90.75 98 ILE A CA 1
ATOM 774 C C . ILE A 1 98 ? -0.090 0.402 14.451 1.00 90.75 98 ILE A C 1
ATOM 776 O O . ILE A 1 98 ? -0.356 -0.300 13.475 1.00 90.75 98 ILE A O 1
ATOM 780 N N . GLN A 1 99 ? -1.009 0.736 15.361 1.00 90.06 99 GLN A N 1
ATOM 781 C CA . GLN A 1 99 ? -2.372 0.209 15.310 1.00 90.06 99 GLN A CA 1
ATOM 782 C C . GLN A 1 99 ? -3.103 0.632 14.031 1.00 90.06 99 GLN A C 1
ATOM 784 O O . GLN A 1 99 ? -3.762 -0.185 13.399 1.00 90.06 99 GLN A O 1
ATOM 789 N N . GLY A 1 100 ? -2.933 1.884 13.595 1.00 91.44 100 GLY A N 1
ATOM 790 C CA . GLY A 1 100 ? -3.567 2.368 12.371 1.00 91.44 100 GLY A CA 1
ATOM 791 C C . GLY A 1 100 ? -3.048 1.670 11.111 1.00 91.44 100 GLY A C 1
ATOM 792 O O . GLY A 1 100 ? -3.818 1.436 10.178 1.00 91.44 100 GLY A O 1
ATOM 793 N N . HIS A 1 101 ? -1.762 1.311 11.090 1.00 91.81 101 HIS A N 1
ATOM 794 C CA . HIS A 1 101 ? -1.172 0.500 10.029 1.00 91.81 101 HIS A CA 1
ATOM 795 C C . HIS A 1 101 ? -1.764 -0.915 10.025 1.00 91.81 101 HIS A C 1
ATOM 797 O O . HIS A 1 101 ? -2.243 -1.368 8.988 1.00 91.81 101 HIS A O 1
ATOM 803 N N . LEU A 1 102 ? -1.806 -1.584 11.182 1.00 90.38 102 LEU A N 1
ATOM 804 C CA . LEU A 1 102 ? -2.356 -2.938 11.312 1.00 90.38 102 LEU A CA 1
ATOM 805 C C . LEU A 1 102 ? -3.844 -3.006 10.937 1.00 90.38 102 LEU A C 1
ATOM 807 O O . LEU A 1 102 ? -4.232 -3.871 10.150 1.00 90.38 102 LEU A O 1
ATOM 811 N N . ASP A 1 103 ? -4.656 -2.067 11.429 1.00 92.50 103 ASP A N 1
ATOM 812 C CA . ASP A 1 103 ? -6.083 -1.969 11.100 1.00 92.50 103 ASP A CA 1
ATOM 813 C C . ASP A 1 103 ? -6.284 -1.801 9.592 1.00 92.50 103 ASP A C 1
ATOM 815 O O . ASP A 1 103 ? -7.142 -2.445 8.983 1.00 92.50 103 ASP A O 1
ATOM 819 N N . PHE A 1 104 ? -5.464 -0.951 8.967 1.00 94.25 104 PHE A N 1
ATOM 820 C CA . PHE A 1 104 ? -5.518 -0.747 7.531 1.00 94.25 104 PHE A CA 1
ATOM 821 C C . PHE A 1 104 ? -5.189 -2.026 6.758 1.00 94.25 104 PHE A C 1
ATOM 823 O O . PHE A 1 104 ? -5.967 -2.381 5.870 1.00 94.25 104 PHE A O 1
ATOM 830 N N . LEU A 1 105 ? -4.089 -2.723 7.076 1.00 91.75 105 LEU A N 1
ATOM 831 C CA . LEU A 1 105 ? -3.719 -3.966 6.384 1.00 91.75 105 LEU A CA 1
ATOM 832 C C . LEU A 1 105 ? -4.815 -5.028 6.533 1.00 91.75 105 LEU A C 1
ATOM 834 O O . LEU A 1 105 ? -5.262 -5.594 5.537 1.00 91.75 105 LEU A O 1
ATOM 838 N N . ALA A 1 106 ? -5.302 -5.245 7.757 1.00 91.81 106 ALA A N 1
ATOM 839 C CA . ALA A 1 106 ? -6.307 -6.263 8.038 1.00 91.81 106 ALA A CA 1
ATOM 840 C C . ALA A 1 106 ? -7.627 -5.998 7.294 1.00 91.81 106 ALA A C 1
ATOM 842 O O . ALA A 1 106 ? -8.165 -6.889 6.633 1.00 91.81 106 ALA A O 1
ATOM 843 N N . GLU A 1 107 ? -8.157 -4.774 7.364 1.00 94.94 107 GLU A N 1
ATOM 844 C CA . GLU A 1 107 ? -9.439 -4.446 6.732 1.00 94.94 107 GLU A CA 1
ATOM 845 C C . GLU A 1 107 ? -9.338 -4.366 5.204 1.00 94.94 107 GLU A C 1
ATOM 847 O O . GLU A 1 107 ? -10.261 -4.779 4.498 1.00 94.94 107 GLU A O 1
ATOM 852 N N . THR A 1 108 ? -8.213 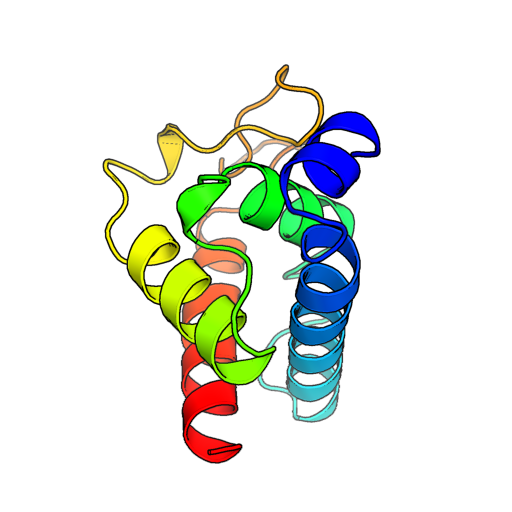-3.891 4.658 1.00 92.81 108 THR A N 1
ATOM 853 C CA . THR A 1 108 ? -8.024 -3.876 3.197 1.00 92.81 108 THR A CA 1
ATOM 854 C C . THR A 1 108 ? -7.821 -5.267 2.621 1.00 92.81 108 THR A C 1
ATOM 856 O O . THR A 1 108 ? -8.356 -5.538 1.547 1.00 92.81 108 THR A O 1
ATOM 859 N N . GLN A 1 109 ? -7.143 -6.174 3.329 1.00 91.44 109 GLN A N 1
ATOM 860 C CA . GLN A 1 109 ? -7.037 -7.570 2.911 1.00 91.44 109 GLN A CA 1
ATOM 861 C C . GLN A 1 109 ? -8.413 -8.248 2.885 1.00 91.44 109 GLN A C 1
ATOM 863 O O . GLN A 1 109 ? -8.756 -8.891 1.892 1.00 91.44 109 GLN A O 1
ATOM 868 N N . LYS A 1 110 ? -9.236 -8.059 3.928 1.00 93.81 110 LYS A N 1
ATOM 869 C CA . LYS A 1 110 ? -10.619 -8.570 3.959 1.00 93.81 110 LYS A CA 1
ATOM 870 C C . LYS A 1 110 ? -11.439 -8.044 2.781 1.00 93.81 110 LYS A C 1
ATOM 872 O O . LYS A 1 110 ? -12.107 -8.823 2.108 1.00 93.81 110 LYS A O 1
ATOM 877 N N . LEU A 1 111 ? -11.366 -6.739 2.512 1.00 94.94 111 LEU A N 1
ATOM 878 C CA . LEU A 1 111 ? -12.074 -6.119 1.391 1.00 94.94 111 LEU A CA 1
ATOM 879 C C . LEU A 1 111 ? -11.603 -6.666 0.040 1.00 94.94 111 LEU A C 1
ATOM 881 O O . LEU A 1 111 ? -12.423 -6.926 -0.834 1.00 94.94 111 LEU A O 1
ATOM 885 N N . TRP A 1 112 ? -10.295 -6.853 -0.131 1.00 93.31 112 TRP A N 1
ATOM 886 C CA . TRP A 1 112 ? -9.724 -7.372 -1.369 1.00 93.31 112 TRP A CA 1
ATOM 887 C C . TRP A 1 112 ? -10.197 -8.796 -1.669 1.00 93.31 112 TRP A C 1
ATOM 889 O O . TRP A 1 112 ? -10.589 -9.081 -2.797 1.00 93.31 112 TRP A O 1
ATOM 899 N N . VAL A 1 113 ? -10.234 -9.665 -0.654 1.00 91.44 113 VAL A N 1
ATOM 900 C CA . VAL A 1 113 ? -10.767 -11.031 -0.785 1.00 91.44 113 VAL A CA 1
ATOM 901 C C . VAL A 1 113 ? -12.247 -11.027 -1.180 1.00 91.44 113 VAL A C 1
ATOM 903 O O . VAL A 1 113 ? -12.659 -11.898 -1.929 1.00 91.44 113 VAL A O 1
ATOM 906 N N . GLN A 1 114 ? -13.034 -10.045 -0.733 1.00 91.94 114 GLN A N 1
ATOM 907 C CA . GLN A 1 114 ? -14.449 -9.908 -1.110 1.00 91.94 114 GLN A CA 1
ATOM 908 C C . GLN A 1 114 ? -14.675 -9.351 -2.523 1.00 91.94 114 GLN A C 1
ATOM 910 O O . GLN A 1 114 ? -15.779 -9.461 -3.048 1.00 91.94 114 GLN A O 1
ATOM 915 N N . TRP A 1 115 ? -13.689 -8.660 -3.100 1.00 88.38 115 TRP A N 1
ATOM 916 C CA . TRP A 1 115 ? -13.772 -8.130 -4.466 1.00 88.38 115 TRP A CA 1
ATOM 917 C C . TRP A 1 115 ? -13.350 -9.139 -5.532 1.00 88.38 115 TRP A C 1
ATOM 919 O O . TRP A 1 115 ? -13.624 -8.904 -6.710 1.00 88.38 115 TRP A O 1
ATOM 929 N N . LYS A 1 116 ? -12.657 -10.202 -5.123 1.00 75.00 116 LYS A N 1
ATOM 930 C CA . LYS A 1 116 ? -12.359 -11.360 -5.962 1.00 75.00 116 LYS A CA 1
ATOM 931 C C . LYS A 1 116 ? -13.580 -12.257 -6.092 1.00 75.00 116 LYS A C 1
ATOM 933 O O . LYS A 1 116 ? -13.742 -12.802 -7.202 1.00 75.00 116 LYS A O 1
#

Solvent-accessible surface area (backbone atoms only — not comparable to full-atom values): 6628 Å² total; per-residue (Å²): 105,68,70,58,22,57,70,20,78,55,39,49,60,60,50,47,50,51,55,52,48,48,49,52,50,34,38,74,72,66,75,42,64,86,78,50,76,47,70,67,56,55,46,8,56,60,63,63,54,62,56,88,40,45,48,103,42,72,69,57,20,53,52,38,46,46,54,51,73,76,62,59,80,56,72,71,72,38,37,30,71,84,68,79,46,51,30,43,34,68,99,44,97,84,24,40,41,51,68,37,50,52,55,47,53,56,54,45,52,56,51,52,64,72,73,106

Sequence (116 aa):
MTRKHQATAEWLKPTVRIFKNMRNRLIRDGKIKSGVAPSYFIEGMLYNVPVSEFGVSYANTVDKCWGWLNSPPDASALMCANGIHPLVRDNSHTSWPIQGHLDFLAETQKLWVQWK

Secondary structure (DSSP, 8-state):
-HHHHHHTTT-HHHHHHHHHHHHHHHHHTTSS-TTSS-HHHHHHHHHHS-GGGS-S-HHHHHHHHHHHHHS-S-GGG-B-TTSSSBSB-TT-TTSB-HHHHHHHHHHHHHHHHHH-

Radius of gyration: 13.38 Å; Cα contacts (8 Å, |Δi|>4): 130; chains: 1; bounding box: 33×25×35 Å

Foldseek 3Di:
DVVLCVLLVNQLVVLLVVLVVLVVVCCVVVLDPPPLDDSQLSSQLSLVQDSVLHDDDSLSSNVSSLVDSVPDDDLQPGDGNVRPHRQEDPPDPNHRDNVSVVSSSVSSVVVSVVVD